Protein AF-B2KK89-F1 (afdb_monomer)

Foldseek 3Di:
DDLVVCLVVVCVVCLVCLLVVNDLWDDDPDPPDDPVSRVVSGQVSCVVSVNDFPWEAEAEDPDDPQFPDDQVVVSVVCCVVCGRPTPFYEYEYRHPPCQCVSCVVGPYYDD

Solvent-accessible surface area (backbone atoms only — not comparable to full-atom values): 6621 Å² total; per-residue (Å²): 134,61,72,68,58,55,56,53,49,48,44,68,70,46,38,61,40,40,62,72,65,72,54,95,78,75,84,81,94,50,95,89,52,52,73,66,54,46,50,51,50,42,48,52,51,36,34,75,41,70,74,38,69,80,48,40,41,78,48,63,64,94,69,60,100,69,40,79,58,67,54,67,62,51,48,50,57,48,44,76,73,47,54,82,46,56,66,41,34,39,21,43,27,40,31,75,83,58,25,68,67,78,30,66,88,34,80,41,75,47,98

Structure (mmCIF, N/CA/C/O backbone):
data_AF-B2KK89-F1
#
_entry.id   AF-B2KK89-F1
#
loop_
_atom_site.group_PDB
_atom_site.id
_atom_site.type_symbol
_atom_site.label_atom_id
_atom_site.label_alt_id
_atom_site.label_comp_id
_atom_site.label_asym_id
_atom_site.label_entity_id
_atom_site.label_seq_id
_atom_site.pdbx_PDB_ins_code
_atom_site.Cartn_x
_atom_site.Cartn_y
_atom_site.Cartn_z
_atom_site.occupancy
_atom_site.B_iso_or_equiv
_atom_site.auth_seq_id
_atom_site.auth_comp_id
_atom_site.auth_asym_id
_atom_site.auth_atom_id
_atom_site.pdbx_PDB_model_num
ATOM 1 N N . ALA A 1 1 ? 16.935 15.906 -11.059 1.00 43.66 1 ALA A N 1
ATOM 2 C CA . ALA A 1 1 ? 15.482 15.666 -11.028 1.00 43.66 1 ALA A C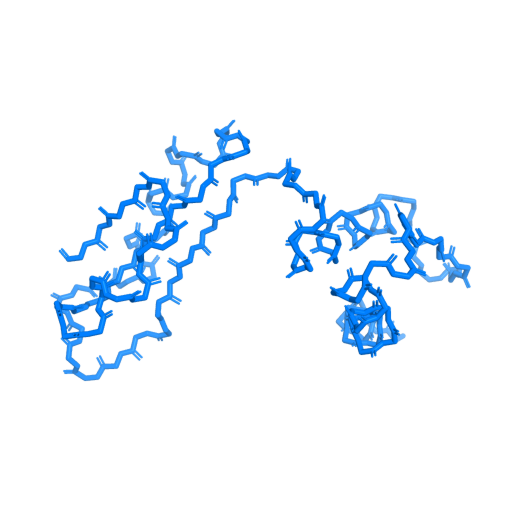A 1
ATOM 3 C C . ALA A 1 1 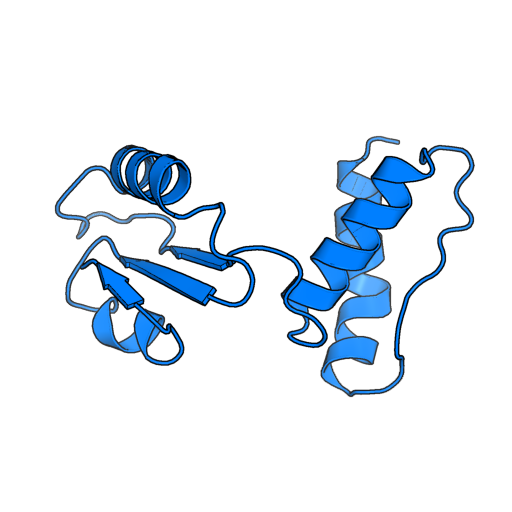? 15.240 14.729 -9.857 1.00 43.66 1 ALA A C 1
ATOM 5 O O . ALA A 1 1 ? 15.941 13.735 -9.773 1.00 43.66 1 ALA A O 1
ATOM 6 N N . GLY A 1 2 ? 14.446 15.141 -8.867 1.00 53.69 2 GLY A N 1
ATOM 7 C CA . GLY A 1 2 ? 14.372 14.447 -7.576 1.00 53.69 2 GLY A CA 1
ATOM 8 C C . GLY A 1 2 ? 13.672 13.090 -7.662 1.00 53.69 2 GLY A C 1
ATOM 9 O O . GLY A 1 2 ? 12.868 12.876 -8.567 1.00 53.69 2 GLY A O 1
ATOM 10 N N . SER A 1 3 ? 13.966 12.227 -6.687 1.00 62.88 3 SER A N 1
ATOM 11 C CA . SER A 1 3 ? 13.353 10.909 -6.440 1.00 62.88 3 SER A CA 1
ATOM 12 C C . SER A 1 3 ? 11.838 10.855 -6.723 1.00 62.88 3 SER A C 1
ATOM 14 O O . SER A 1 3 ? 11.365 9.936 -7.388 1.00 62.88 3 SER A O 1
ATOM 16 N N . ASP A 1 4 ? 11.087 11.899 -6.357 1.00 74.06 4 ASP A N 1
ATOM 17 C CA . ASP A 1 4 ? 9.638 11.995 -6.591 1.00 74.06 4 ASP A CA 1
ATOM 18 C C . ASP A 1 4 ? 9.232 11.891 -8.071 1.00 74.06 4 ASP A C 1
ATOM 20 O O . ASP A 1 4 ? 8.195 11.312 -8.399 1.00 74.06 4 ASP A O 1
ATOM 24 N N . SER A 1 5 ? 10.049 12.416 -8.989 1.00 83.62 5 SER A N 1
ATOM 25 C CA . SER A 1 5 ? 9.763 12.335 -10.425 1.00 83.62 5 SER A CA 1
ATOM 26 C C . SER A 1 5 ? 9.874 10.901 -10.939 1.00 83.62 5 SER A C 1
ATOM 28 O O . SER A 1 5 ? 9.084 10.507 -11.795 1.00 83.62 5 SER A O 1
ATOM 30 N N . ALA A 1 6 ? 10.825 10.120 -10.415 1.00 85.88 6 ALA A N 1
ATOM 31 C CA . ALA A 1 6 ? 11.009 8.722 -10.795 1.00 85.88 6 ALA A CA 1
ATOM 32 C C . ALA A 1 6 ? 9.842 7.856 -10.300 1.00 85.88 6 ALA A C 1
ATOM 34 O O . ALA A 1 6 ? 9.353 7.002 -11.036 1.00 85.88 6 ALA A O 1
ATOM 35 N N . VAL A 1 7 ? 9.330 8.134 -9.095 1.0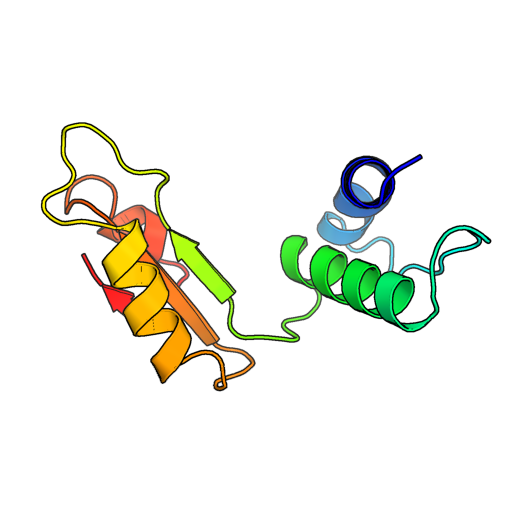0 89.88 7 VAL A N 1
ATOM 36 C CA . VAL A 1 7 ? 8.146 7.454 -8.547 1.00 89.88 7 VAL A CA 1
ATOM 37 C C . VAL A 1 7 ? 6.922 7.670 -9.437 1.00 89.88 7 VAL A C 1
ATOM 39 O O . VAL A 1 7 ? 6.247 6.707 -9.800 1.00 89.88 7 VAL A O 1
ATOM 42 N N . ILE A 1 8 ? 6.637 8.922 -9.808 1.00 92.25 8 ILE A N 1
ATOM 43 C CA . ILE A 1 8 ? 5.437 9.268 -10.583 1.00 92.25 8 ILE A CA 1
ATOM 44 C C . ILE A 1 8 ? 5.517 8.717 -12.010 1.00 92.25 8 ILE A C 1
ATOM 46 O O . ILE A 1 8 ? 4.554 8.108 -12.482 1.00 92.25 8 ILE A O 1
ATOM 50 N N . LEU A 1 9 ? 6.646 8.920 -12.698 1.00 91.31 9 LEU A N 1
ATOM 51 C CA . LEU A 1 9 ? 6.829 8.444 -14.073 1.00 91.31 9 LEU A CA 1
ATOM 52 C C . LEU A 1 9 ? 6.826 6.918 -14.123 1.00 91.31 9 LEU A C 1
ATOM 54 O O . LEU A 1 9 ? 6.052 6.334 -14.874 1.00 91.31 9 LEU A O 1
ATOM 58 N N . GLY A 1 10 ? 7.578 6.281 -13.225 1.00 91.50 10 GLY A N 1
ATOM 59 C CA . GLY A 1 10 ? 7.607 4.834 -13.083 1.00 91.50 10 GL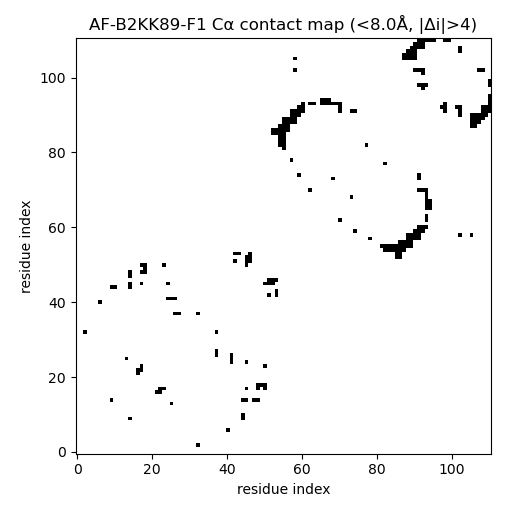Y A CA 1
ATOM 60 C C . GLY A 1 10 ? 6.226 4.218 -12.865 1.00 91.50 10 GLY A C 1
ATOM 61 O O . GLY A 1 10 ? 5.846 3.264 -13.542 1.00 91.50 10 GLY A O 1
ATOM 62 N N . ALA A 1 11 ? 5.439 4.791 -11.952 1.00 93.06 11 ALA A N 1
ATOM 63 C CA . ALA A 1 11 ? 4.074 4.334 -11.714 1.00 93.06 11 ALA A CA 1
ATOM 64 C C . ALA A 1 11 ? 3.157 4.527 -12.927 1.00 93.06 11 ALA A C 1
ATOM 66 O O . ALA A 1 11 ? 2.341 3.653 -13.217 1.00 93.06 11 ALA A O 1
ATOM 67 N N . SER A 1 12 ? 3.307 5.637 -13.649 1.00 93.81 12 SER A N 1
ATOM 68 C CA . SER A 1 12 ? 2.486 5.948 -14.824 1.00 93.81 12 SER A CA 1
ATOM 69 C C . SER A 1 12 ? 2.798 5.038 -16.015 1.00 93.81 12 SER A C 1
ATOM 71 O O . SER A 1 12 ? 1.887 4.661 -16.747 1.00 93.81 12 SER A O 1
ATOM 73 N N . GLU A 1 13 ? 4.066 4.671 -16.204 1.00 92.44 13 GLU A N 1
ATOM 74 C CA . GLU A 1 13 ? 4.523 3.863 -17.340 1.00 92.44 13 GLU A CA 1
ATOM 75 C C . GLU A 1 13 ? 4.310 2.361 -17.118 1.00 92.44 13 GLU A C 1
ATOM 77 O O . GLU A 1 13 ? 3.784 1.674 -17.995 1.00 92.44 13 GLU A O 1
ATOM 82 N N . PHE A 1 14 ? 4.680 1.838 -15.944 1.00 93.69 14 PHE A N 1
ATOM 83 C CA . PHE A 1 14 ? 4.637 0.394 -15.679 1.00 93.69 14 PHE A CA 1
ATOM 84 C C . PHE A 1 14 ? 3.389 -0.055 -14.915 1.00 93.69 14 PHE A C 1
ATOM 86 O O . PHE A 1 14 ? 3.009 -1.221 -15.005 1.00 93.69 14 PHE A O 1
ATOM 93 N N . GLY A 1 15 ? 2.729 0.841 -14.172 1.00 93.62 15 GLY A N 1
ATOM 94 C CA . GLY A 1 15 ? 1.623 0.474 -13.282 1.00 93.62 15 GLY A CA 1
ATOM 95 C C . GLY A 1 15 ? 0.473 -0.229 -14.004 1.00 93.62 15 GLY A C 1
ATOM 96 O O . GLY A 1 15 ? 0.002 -1.260 -13.531 1.00 93.62 15 GLY A O 1
ATOM 97 N N . GLY A 1 16 ? 0.068 0.273 -15.175 1.00 94.62 16 GLY A N 1
ATOM 98 C CA . GLY A 1 16 ? -0.977 -0.357 -15.992 1.00 94.62 16 GLY A CA 1
ATOM 99 C C . GLY A 1 16 ? -0.580 -1.748 -16.494 1.00 94.62 16 GLY A C 1
ATOM 100 O O . GLY A 1 16 ? -1.339 -2.697 -16.331 1.00 94.62 16 GLY A O 1
ATOM 101 N N . LEU A 1 17 ? 0.647 -1.891 -17.009 1.00 95.25 17 LEU A N 1
ATOM 102 C CA . LEU A 1 17 ? 1.173 -3.178 -17.483 1.00 95.25 17 LEU A CA 1
ATOM 103 C C . LEU A 1 17 ? 1.174 -4.231 -16.372 1.00 95.25 17 LEU A C 1
ATOM 105 O O . LEU A 1 17 ? 0.821 -5.382 -16.606 1.00 95.25 17 LEU A O 1
ATOM 109 N N . PHE A 1 18 ? 1.542 -3.836 -15.157 1.00 95.75 18 PHE A N 1
ATOM 110 C CA . PHE A 1 18 ? 1.542 -4.715 -13.994 1.00 95.75 18 PHE A CA 1
ATOM 111 C C . PHE A 1 18 ? 0.140 -5.125 -13.544 1.00 95.75 18 PHE A C 1
ATOM 113 O O . PHE A 1 18 ? -0.071 -6.291 -13.219 1.00 95.75 18 PHE A O 1
ATOM 120 N N . VAL A 1 19 ? -0.825 -4.202 -13.560 1.00 95.06 19 VAL A N 1
ATOM 121 C CA . VAL A 1 19 ? -2.231 -4.515 -13.250 1.00 95.06 19 VAL A CA 1
ATOM 122 C C . VAL A 1 19 ? -2.828 -5.481 -14.280 1.00 95.06 19 VAL A C 1
ATOM 124 O O . VAL A 1 19 ? -3.561 -6.392 -13.901 1.00 95.06 19 VAL A O 1
ATOM 127 N N . ASP A 1 20 ? -2.460 -5.338 -15.555 1.00 95.12 20 ASP A N 1
ATOM 128 C CA . ASP A 1 20 ? -2.907 -6.216 -16.643 1.00 95.12 20 ASP A CA 1
ATOM 129 C C . ASP A 1 20 ? -2.139 -7.555 -16.711 1.00 95.12 20 ASP A C 1
ATOM 131 O O . ASP A 1 20 ? -2.463 -8.419 -17.529 1.00 95.12 20 ASP A O 1
ATOM 135 N N . GLY A 1 21 ? -1.119 -7.754 -15.866 1.00 93.88 2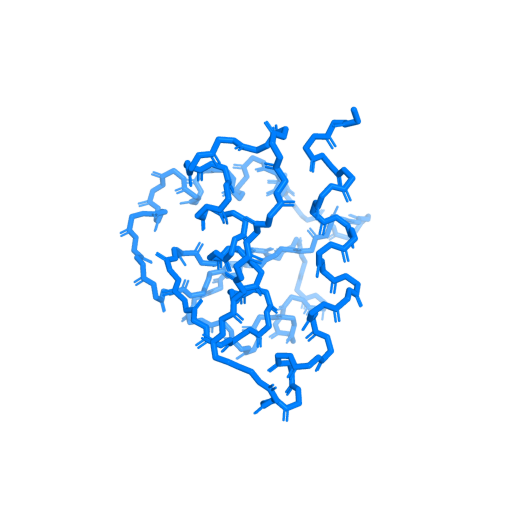1 GLY A N 1
ATOM 136 C CA . GLY A 1 21 ? -0.294 -8.968 -15.847 1.00 93.88 21 GLY A CA 1
ATOM 137 C C . GLY A 1 21 ? 0.686 -9.090 -17.023 1.00 93.88 21 GLY A C 1
ATOM 138 O O . GLY A 1 21 ? 1.090 -10.194 -17.379 1.00 93.88 21 GLY A O 1
ATOM 139 N N . LEU A 1 22 ? 1.067 -7.968 -17.641 1.00 94.94 22 LEU A N 1
ATOM 140 C CA . LEU A 1 22 ? 1.945 -7.883 -18.816 1.00 94.94 22 LEU A CA 1
ATOM 141 C C . LEU A 1 22 ? 3.429 -7.652 -18.469 1.00 94.94 22 LEU A C 1
ATOM 143 O O . LEU A 1 22 ? 4.208 -7.209 -19.313 1.00 94.94 22 LEU A O 1
ATOM 147 N N . GLY A 1 23 ? 3.843 -7.956 -17.240 1.00 90.88 23 GLY A N 1
ATOM 148 C CA . GLY A 1 23 ? 5.243 -7.921 -16.823 1.00 90.88 23 GLY A CA 1
ATOM 149 C C . GLY A 1 23 ? 5.426 -8.466 -15.413 1.00 90.88 23 GLY A C 1
ATOM 150 O O . GLY A 1 23 ? 4.495 -8.408 -14.623 1.00 90.88 23 GLY A O 1
ATOM 151 N N . ASP A 1 24 ? 6.627 -8.963 -15.107 1.00 91.31 24 ASP A N 1
ATOM 152 C CA . ASP A 1 24 ? 6.982 -9.592 -13.818 1.00 91.31 24 ASP A CA 1
ATOM 153 C C . ASP A 1 24 ? 7.978 -8.760 -12.986 1.00 91.31 24 ASP A C 1
ATOM 155 O O . ASP A 1 24 ? 8.414 -9.165 -11.905 1.00 91.31 24 ASP A O 1
ATOM 159 N N . GLY A 1 25 ? 8.379 -7.594 -13.494 1.00 91.62 25 GLY A N 1
ATOM 160 C CA . GLY A 1 25 ? 9.333 -6.712 -12.836 1.00 91.62 25 GLY A CA 1
ATOM 161 C C . GLY A 1 25 ? 9.735 -5.522 -13.699 1.00 91.62 25 GLY A C 1
ATOM 162 O O . GLY A 1 25 ? 9.361 -5.417 -14.865 1.00 91.62 25 GLY A O 1
ATOM 163 N N . VAL A 1 26 ? 10.510 -4.620 -13.100 1.00 92.31 26 VAL A N 1
ATOM 164 C CA . VAL A 1 26 ? 11.054 -3.422 -13.747 1.00 92.31 26 VAL A CA 1
ATOM 165 C C . VAL A 1 26 ? 12.546 -3.315 -13.455 1.00 92.31 26 VAL A C 1
ATOM 167 O O . VAL A 1 26 ? 12.999 -3.605 -12.342 1.00 92.31 26 VAL A O 1
ATOM 170 N N . PHE A 1 27 ? 13.296 -2.902 -14.471 1.00 91.81 27 PHE A N 1
ATOM 171 C CA . PHE A 1 27 ? 14.709 -2.562 -14.389 1.00 91.81 27 PHE A CA 1
ATOM 172 C C . PHE A 1 27 ? 14.872 -1.068 -14.676 1.00 91.81 27 PHE A C 1
ATOM 174 O O . PHE A 1 27 ? 14.252 -0.552 -15.604 1.00 91.81 27 PHE A O 1
ATOM 181 N N . TRP A 1 28 ? 15.701 -0.392 -13.884 1.00 91.00 28 TRP A N 1
ATOM 182 C CA . TRP A 1 28 ? 15.935 1.046 -13.998 1.00 91.00 28 TRP A CA 1
ATOM 183 C C . TRP A 1 28 ? 17.294 1.299 -14.640 1.00 91.00 28 TRP A C 1
ATOM 185 O O . TRP A 1 28 ? 18.314 0.874 -14.102 1.00 91.00 28 TRP A O 1
ATOM 195 N N . ASP A 1 29 ? 17.298 2.015 -15.761 1.00 89.12 29 ASP A N 1
ATOM 196 C CA . ASP A 1 29 ? 18.507 2.542 -16.398 1.00 89.12 29 ASP A CA 1
ATOM 197 C C . ASP A 1 29 ? 18.571 4.061 -16.179 1.00 89.12 29 ASP A C 1
ATOM 199 O O . ASP A 1 29 ? 18.390 4.860 -17.097 1.00 89.12 29 ASP A O 1
ATOM 203 N N . ASP A 1 30 ? 18.721 4.461 -14.913 1.00 86.75 30 ASP A N 1
ATOM 204 C CA . ASP A 1 30 ? 18.839 5.862 -14.504 1.00 86.75 30 ASP A CA 1
ATOM 205 C C . ASP A 1 30 ? 20.110 6.043 -13.657 1.00 86.75 30 ASP A C 1
ATOM 207 O O . ASP A 1 30 ? 20.165 5.550 -12.526 1.00 86.75 30 ASP A O 1
ATOM 211 N N . PRO A 1 31 ? 21.137 6.763 -14.153 1.00 86.44 31 PRO A N 1
ATOM 212 C CA . PRO A 1 31 ? 22.360 7.018 -13.392 1.00 86.44 31 PRO A CA 1
ATOM 213 C C . PRO A 1 31 ? 22.131 7.906 -12.155 1.00 86.44 31 PRO A C 1
ATOM 215 O O . PRO A 1 31 ? 23.033 8.047 -11.331 1.00 86.44 31 PRO A O 1
ATOM 218 N N . GLY A 1 32 ? 20.959 8.536 -12.035 1.00 87.81 32 GLY A N 1
ATOM 219 C CA . GLY A 1 32 ? 20.533 9.316 -10.878 1.00 87.81 32 GLY A CA 1
ATOM 220 C C . GLY A 1 32 ? 19.969 8.486 -9.724 1.00 87.81 32 GLY A C 1
ATOM 221 O O . GLY A 1 32 ? 19.788 9.046 -8.644 1.00 87.81 32 GLY A O 1
ATOM 222 N N . LEU A 1 33 ? 19.709 7.188 -9.923 1.00 89.19 33 LEU A N 1
ATOM 223 C CA . LEU A 1 33 ? 19.233 6.280 -8.881 1.00 89.19 33 LEU A CA 1
ATOM 224 C C . LEU A 1 33 ? 20.372 5.404 -8.358 1.00 89.19 33 LEU A C 1
ATOM 226 O O . LEU A 1 33 ? 21.112 4.776 -9.115 1.00 89.19 33 LEU A O 1
ATOM 230 N N . THR A 1 34 ? 20.480 5.306 -7.036 1.00 93.19 34 THR A N 1
ATOM 231 C CA . THR A 1 34 ? 21.295 4.262 -6.405 1.00 93.19 34 THR A CA 1
ATOM 232 C C . THR A 1 34 ? 20.647 2.888 -6.585 1.00 93.19 34 THR A C 1
ATOM 234 O O . THR A 1 34 ? 19.448 2.764 -6.850 1.00 93.19 34 THR A O 1
ATOM 237 N N . THR A 1 35 ? 21.430 1.821 -6.403 1.00 92.31 35 THR A N 1
ATOM 238 C CA . THR A 1 35 ? 20.909 0.444 -6.506 1.00 92.31 35 THR A CA 1
ATOM 239 C C . THR A 1 35 ? 19.803 0.195 -5.477 1.00 92.31 35 THR A C 1
ATOM 241 O O . THR A 1 35 ? 18.812 -0.476 -5.765 1.00 92.31 35 THR A O 1
ATOM 244 N N . GLU A 1 36 ? 19.951 0.752 -4.276 1.00 93.50 36 GLU A N 1
ATOM 245 C CA . GLU A 1 36 ? 18.980 0.664 -3.193 1.00 93.50 36 GLU A CA 1
ATOM 246 C C . GLU A 1 36 ? 17.679 1.402 -3.528 1.00 93.50 36 GLU A C 1
ATOM 248 O O . GLU A 1 36 ? 16.605 0.829 -3.352 1.00 93.50 36 GLU A O 1
ATOM 253 N N . GLU A 1 37 ? 17.759 2.626 -4.058 1.00 92.25 37 GLU A N 1
ATOM 254 C CA . GLU A 1 37 ? 16.580 3.395 -4.477 1.00 92.25 37 GLU A CA 1
ATOM 255 C C . GLU A 1 37 ? 15.839 2.710 -5.624 1.00 92.25 37 GLU A C 1
ATOM 257 O O . GLU A 1 37 ? 14.618 2.573 -5.568 1.00 92.25 37 GLU A O 1
ATOM 262 N N . ALA A 1 38 ? 16.572 2.219 -6.627 1.00 92.88 38 ALA A N 1
ATOM 263 C CA . ALA A 1 38 ? 16.008 1.461 -7.737 1.00 92.88 38 ALA A CA 1
ATOM 264 C C . ALA A 1 38 ? 15.285 0.198 -7.238 1.00 92.88 38 ALA A C 1
ATOM 266 O O . ALA A 1 38 ? 14.146 -0.069 -7.627 1.00 92.88 38 ALA A O 1
ATOM 267 N N . ARG A 1 39 ? 15.903 -0.558 -6.319 1.00 93.31 39 ARG A N 1
ATOM 268 C CA . ARG A 1 39 ? 15.286 -1.737 -5.693 1.00 93.31 39 ARG A CA 1
ATOM 269 C C . ARG A 1 39 ? 14.011 -1.370 -4.936 1.00 93.31 39 ARG A C 1
ATOM 271 O O . ARG A 1 39 ? 12.991 -2.039 -5.104 1.00 93.31 39 ARG A O 1
ATOM 278 N N . ASP A 1 40 ? 14.069 -0.351 -4.084 1.00 92.94 40 ASP A N 1
ATOM 279 C CA . ASP A 1 40 ? 12.935 0.050 -3.252 1.00 92.94 40 ASP A CA 1
ATOM 280 C C . ASP A 1 40 ? 11.783 0.576 -4.110 1.00 92.94 40 ASP A C 1
ATOM 282 O O . ASP A 1 40 ? 10.627 0.231 -3.858 1.00 92.94 40 ASP A O 1
ATOM 286 N N . LEU A 1 41 ? 12.087 1.329 -5.169 1.00 93.50 41 LEU A N 1
ATOM 287 C CA . LEU A 1 41 ? 11.107 1.781 -6.148 1.00 93.50 41 LEU A CA 1
ATOM 288 C C . LEU A 1 41 ? 10.446 0.603 -6.875 1.00 93.50 41 LEU A C 1
ATOM 290 O O . LEU A 1 41 ? 9.217 0.545 -6.920 1.00 93.50 41 LEU A O 1
ATOM 294 N N . SER A 1 42 ? 11.222 -0.374 -7.361 1.00 94.19 42 SER A N 1
ATOM 295 C CA . SER A 1 42 ? 10.676 -1.586 -7.991 1.00 94.19 42 SER A CA 1
ATOM 296 C C . SER A 1 42 ? 9.731 -2.340 -7.054 1.00 94.19 42 SER A C 1
ATOM 298 O O . SER A 1 42 ? 8.631 -2.720 -7.455 1.00 94.19 42 SER A O 1
ATOM 300 N N . LEU A 1 43 ? 10.138 -2.557 -5.798 1.00 94.25 43 LEU A N 1
ATOM 301 C CA . LEU A 1 43 ? 9.323 -3.268 -4.808 1.00 94.25 43 LEU A CA 1
ATOM 302 C C . LEU A 1 43 ? 8.051 -2.495 -4.448 1.00 94.25 43 LEU A C 1
ATOM 304 O O . LEU A 1 43 ? 6.982 -3.093 -4.363 1.00 94.25 43 LEU A O 1
ATOM 308 N N . ASN A 1 44 ? 8.143 -1.174 -4.281 1.00 93.94 44 ASN A N 1
ATOM 309 C CA . ASN A 1 44 ? 6.985 -0.328 -3.999 1.00 93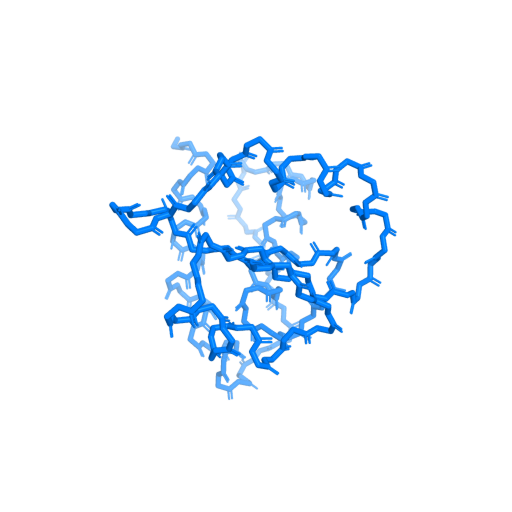.94 44 ASN A CA 1
ATOM 310 C C . ASN A 1 44 ? 5.987 -0.327 -5.160 1.00 93.94 44 ASN A C 1
ATOM 312 O O . ASN A 1 44 ? 4.784 -0.402 -4.923 1.00 93.94 44 ASN A O 1
ATOM 316 N N . LEU A 1 45 ? 6.479 -0.275 -6.398 1.00 94.06 45 LEU A N 1
ATOM 317 C CA . LEU A 1 45 ? 5.646 -0.274 -7.592 1.00 94.06 45 LEU A CA 1
ATOM 318 C C . LEU A 1 45 ? 4.907 -1.606 -7.771 1.00 94.06 45 LEU A C 1
ATOM 320 O O . LEU A 1 45 ? 3.691 -1.611 -7.942 1.00 94.06 45 LEU A O 1
ATOM 324 N N . MET A 1 46 ? 5.621 -2.728 -7.635 1.00 94.12 46 MET A N 1
ATOM 325 C CA . MET A 1 46 ? 5.020 -4.068 -7.665 1.00 94.12 46 MET A CA 1
ATOM 326 C C . MET A 1 46 ? 4.050 -4.313 -6.499 1.00 94.12 46 MET A C 1
ATOM 328 O O . MET A 1 46 ? 3.089 -5.069 -6.639 1.00 94.12 46 MET A O 1
ATOM 332 N N . GLN A 1 47 ? 4.284 -3.698 -5.336 1.00 94.38 47 GLN A N 1
ATOM 333 C CA . GLN A 1 47 ? 3.340 -3.765 -4.221 1.00 94.38 47 GLN A CA 1
ATOM 334 C C . GLN A 1 47 ? 2.076 -2.949 -4.513 1.00 94.38 47 GLN A C 1
ATOM 336 O O . GLN A 1 47 ? 0.976 -3.441 -4.278 1.00 94.38 47 GLN A O 1
ATOM 341 N N . GLY A 1 48 ? 2.218 -1.747 -5.080 1.00 92.50 48 GLY A N 1
ATOM 342 C CA . GLY A 1 48 ? 1.089 -0.900 -5.475 1.00 92.50 48 GLY A CA 1
ATOM 343 C C . GLY A 1 48 ? 0.190 -1.533 -6.543 1.00 92.50 48 GLY A C 1
ATOM 344 O O . GLY A 1 48 ? -1.023 -1.351 -6.502 1.00 92.50 48 GLY A O 1
ATOM 345 N N . SER A 1 49 ? 0.756 -2.335 -7.450 1.00 93.81 49 SER A N 1
ATOM 346 C CA . SER A 1 49 ? 0.006 -3.114 -8.447 1.00 93.81 49 SER A CA 1
ATOM 347 C C . SER A 1 49 ? -0.504 -4.470 -7.936 1.00 93.81 49 SER A C 1
ATOM 349 O O . SER A 1 49 ? -1.032 -5.256 -8.716 1.00 93.81 49 SER A O 1
ATOM 351 N N . ARG A 1 50 ? -0.359 -4.769 -6.634 1.00 91.38 50 ARG A N 1
ATOM 352 C CA . ARG A 1 50 ? -0.713 -6.057 -6.001 1.00 91.38 50 ARG A CA 1
ATOM 353 C C . ARG A 1 50 ? 0.012 -7.288 -6.576 1.00 91.38 50 ARG A C 1
ATOM 355 O O . ARG A 1 50 ? -0.393 -8.414 -6.302 1.00 91.38 50 ARG A O 1
ATOM 362 N N . MET A 1 51 ? 1.114 -7.109 -7.302 1.00 92.50 51 MET A N 1
ATOM 363 C CA . MET A 1 51 ? 1.919 -8.225 -7.812 1.00 92.50 51 MET A CA 1
ATOM 364 C C . MET A 1 51 ? 2.774 -8.888 -6.732 1.00 92.50 51 MET A C 1
ATOM 366 O O . MET A 1 51 ? 2.989 -10.100 -6.754 1.00 92.50 51 MET A O 1
ATOM 370 N N . ARG A 1 52 ? 3.306 -8.099 -5.790 1.00 91.81 52 ARG A N 1
ATOM 371 C CA . ARG A 1 52 ? 4.200 -8.606 -4.742 1.00 91.81 52 ARG A CA 1
ATOM 372 C C . ARG A 1 52 ? 4.096 -7.798 -3.455 1.00 91.81 52 ARG A C 1
ATOM 374 O O . ARG A 1 52 ? 4.420 -6.619 -3.434 1.00 91.81 52 ARG A O 1
ATOM 381 N N . LEU A 1 53 ? 3.758 -8.461 -2.350 1.00 92.25 53 LEU A N 1
ATOM 382 C CA . LEU A 1 53 ? 3.776 -7.863 -1.011 1.00 92.25 53 LEU A CA 1
ATOM 383 C C . LEU A 1 53 ? 5.168 -8.020 -0.384 1.00 92.25 53 LEU A C 1
ATOM 385 O O . LEU A 1 53 ? 5.526 -9.098 0.089 1.00 92.25 53 LEU A O 1
ATOM 389 N N . SER A 1 54 ? 5.977 -6.959 -0.392 1.00 93.50 54 SER A N 1
ATOM 390 C CA . SER A 1 54 ? 7.334 -6.980 0.178 1.00 93.50 54 SER A CA 1
ATOM 391 C C . SER A 1 54 ? 7.394 -6.487 1.625 1.00 93.50 54 SER A C 1
ATOM 393 O O . SER A 1 54 ? 8.312 -6.846 2.360 1.00 93.50 54 SER A O 1
ATOM 395 N N . LYS A 1 55 ? 6.429 -5.665 2.047 1.00 94.50 55 LYS A N 1
ATOM 396 C CA . LYS A 1 55 ? 6.326 -5.089 3.397 1.00 94.50 55 LYS A CA 1
ATOM 397 C C . LYS A 1 55 ? 4.870 -5.049 3.856 1.00 94.50 55 LYS A C 1
ATOM 399 O O . LYS A 1 55 ? 3.968 -5.223 3.042 1.00 94.50 55 LYS A O 1
ATOM 404 N N . THR A 1 56 ? 4.638 -4.807 5.146 1.00 95.88 56 THR A N 1
ATOM 405 C CA . THR A 1 56 ? 3.282 -4.559 5.658 1.00 95.88 56 THR A CA 1
ATOM 406 C C . THR A 1 56 ? 2.653 -3.385 4.911 1.00 95.88 56 THR A C 1
ATOM 408 O O . THR A 1 56 ? 3.251 -2.307 4.812 1.00 95.88 56 THR A O 1
ATOM 411 N N . GLU A 1 57 ? 1.456 -3.594 4.379 1.00 95.12 57 GLU A N 1
ATOM 412 C CA . GLU A 1 57 ? 0.681 -2.565 3.699 1.00 95.12 57 GLU A CA 1
ATOM 413 C C . GLU A 1 57 ? -0.259 -1.891 4.699 1.00 95.12 57 GLU A C 1
ATOM 415 O O . GLU A 1 57 ? -0.968 -2.557 5.453 1.00 95.12 57 GLU A O 1
ATOM 420 N N . PHE A 1 58 ? -0.247 -0.559 4.717 1.00 94.75 58 PHE A N 1
ATOM 421 C CA . PHE A 1 58 ? -1.114 0.238 5.578 1.00 94.75 58 PHE A CA 1
ATOM 422 C C . PHE A 1 58 ? -2.090 1.008 4.705 1.00 94.75 58 PHE A C 1
ATOM 424 O O . PHE A 1 58 ? -1.666 1.837 3.901 1.00 94.75 58 PHE A O 1
ATOM 431 N N . ILE A 1 59 ? -3.376 0.731 4.885 1.00 93.88 59 ILE A N 1
ATOM 432 C CA . ILE A 1 59 ? -4.468 1.348 4.137 1.00 93.88 59 ILE A CA 1
ATOM 433 C C . ILE A 1 59 ? -5.153 2.330 5.084 1.00 93.88 59 ILE A C 1
ATOM 435 O O . ILE A 1 59 ? -5.565 1.951 6.179 1.00 93.88 59 ILE A O 1
ATOM 439 N N . SER A 1 60 ? -5.263 3.596 4.700 1.00 93.06 60 SER A N 1
ATOM 440 C CA . SER A 1 60 ? -5.889 4.608 5.551 1.00 93.06 60 SER A CA 1
ATOM 441 C C . SER A 1 60 ? -6.650 5.633 4.737 1.00 93.06 60 SER A C 1
ATOM 443 O O . SER A 1 60 ? -6.176 6.055 3.679 1.00 93.06 60 SER A O 1
ATOM 445 N N . CYS A 1 61 ? -7.779 6.102 5.263 1.00 91.94 61 CYS A N 1
ATOM 446 C CA . CYS A 1 61 ? -8.440 7.267 4.694 1.00 91.94 61 CYS A CA 1
ATOM 447 C C . CYS A 1 61 ? -7.604 8.539 4.964 1.00 91.94 61 CYS A C 1
ATOM 449 O O . CYS A 1 61 ? -6.889 8.615 5.965 1.00 91.94 61 CYS A O 1
ATOM 451 N N . PRO A 1 62 ? -7.680 9.573 4.111 1.00 89.25 62 PRO A N 1
ATOM 452 C CA . PRO A 1 62 ? -6.890 10.800 4.272 1.00 89.25 62 PRO A CA 1
ATOM 453 C C . PRO A 1 62 ? -7.341 11.703 5.442 1.00 89.25 62 PRO A C 1
ATOM 455 O O . PRO A 1 62 ? -6.812 12.799 5.605 1.00 89.25 62 PRO A O 1
ATOM 458 N N . SER A 1 63 ? -8.287 11.248 6.275 1.00 88.62 63 SER A N 1
ATOM 459 C CA . SER A 1 63 ? -9.086 12.036 7.226 1.00 88.62 63 SER A CA 1
ATOM 460 C C . SER A 1 63 ? -10.156 12.929 6.577 1.00 88.62 63 SER A C 1
ATOM 462 O O . SER A 1 63 ? -10.057 13.337 5.422 1.00 88.62 63 SER A O 1
ATOM 464 N N . CYS A 1 64 ? -11.220 13.226 7.327 1.00 90.75 64 CYS A N 1
ATOM 465 C CA . CYS A 1 64 ? -12.268 14.182 6.967 1.00 90.75 64 CYS A CA 1
ATOM 466 C C . CYS A 1 64 ? -12.973 14.705 8.237 1.00 90.75 64 CYS A C 1
ATOM 468 O O . CYS A 1 64 ? -12.664 14.284 9.348 1.00 90.75 64 CYS A O 1
ATOM 470 N N . GLY A 1 65 ? -13.983 15.571 8.101 1.00 92.81 65 GLY A N 1
ATOM 471 C CA . GLY A 1 65 ? -14.740 16.106 9.249 1.00 92.81 65 GLY A CA 1
ATOM 472 C C . GLY A 1 65 ? -15.563 15.079 10.049 1.00 92.81 65 GLY A C 1
ATOM 473 O O . GLY A 1 65 ? -16.184 15.444 11.041 1.00 92.81 65 GLY A O 1
ATOM 474 N N . ARG A 1 66 ? -15.600 13.810 9.620 1.00 93.31 66 ARG A N 1
ATOM 475 C CA . ARG A 1 66 ? -16.256 12.700 10.338 1.00 93.31 66 ARG A CA 1
ATOM 476 C C . ARG A 1 66 ? -15.282 11.884 11.186 1.00 93.31 66 ARG A C 1
ATOM 478 O O . ARG A 1 66 ? -15.722 10.969 11.876 1.00 93.31 66 ARG A O 1
ATOM 485 N N . THR A 1 67 ? -13.985 12.164 11.079 1.00 91.56 67 THR A N 1
ATOM 486 C CA . THR A 1 67 ? -12.947 11.424 11.786 1.00 91.56 67 THR A CA 1
ATOM 487 C C . THR A 1 67 ? -13.104 11.598 13.303 1.00 91.56 67 THR A C 1
ATOM 489 O O . THR A 1 67 ? -13.240 12.722 13.781 1.00 91.56 67 THR A O 1
ATOM 492 N N . LEU A 1 68 ? -13.076 10.496 14.060 1.00 91.19 68 LEU A N 1
ATOM 493 C CA . LEU A 1 68 ? -13.313 10.496 15.514 1.00 91.19 68 LEU A CA 1
ATOM 494 C C . LEU A 1 68 ? -12.032 10.569 16.367 1.00 91.19 68 LEU A C 1
ATOM 496 O O . LEU A 1 68 ? -12.116 10.754 17.580 1.00 91.19 68 LEU A O 1
ATOM 500 N N . PHE A 1 69 ? -10.857 10.418 15.756 1.00 92.88 69 PHE A N 1
ATOM 501 C CA . PHE A 1 69 ? -9.552 10.407 16.424 1.00 92.88 69 PHE A CA 1
ATOM 502 C C . PHE A 1 69 ? -8.440 10.879 15.478 1.00 92.88 69 PHE A C 1
ATOM 504 O O . PHE A 1 69 ? -8.631 10.951 14.271 1.00 92.88 69 PHE A O 1
ATOM 511 N N . ASP A 1 70 ? -7.250 11.180 15.992 1.00 93.44 70 ASP A N 1
ATOM 512 C CA . ASP A 1 70 ? -6.117 11.525 15.128 1.00 93.44 70 ASP A CA 1
ATOM 513 C C . ASP A 1 70 ? -5.637 10.285 14.352 1.00 93.44 70 ASP A C 1
ATOM 515 O O . ASP A 1 70 ? -5.000 9.379 14.904 1.00 93.44 70 ASP A O 1
ATOM 519 N N . ILE A 1 71 ? -6.004 10.216 13.069 1.00 93.75 71 ILE A N 1
ATOM 520 C CA . ILE A 1 71 ? -5.681 9.077 12.210 1.00 93.75 71 ILE A CA 1
ATOM 521 C C . ILE A 1 71 ? -4.186 9.011 11.909 1.00 93.75 71 ILE A C 1
ATOM 523 O O . ILE A 1 71 ? -3.656 7.910 11.775 1.00 93.75 71 ILE A O 1
ATOM 527 N N . GLN A 1 72 ? -3.496 10.150 11.840 1.00 92.31 72 GLN A N 1
ATOM 528 C CA . GLN A 1 72 ? -2.066 10.210 11.574 1.00 92.31 72 GLN A CA 1
ATOM 529 C C . GLN A 1 72 ? -1.284 9.610 12.750 1.00 92.31 72 GLN A C 1
ATOM 531 O O . GLN A 1 72 ? -0.537 8.650 12.543 1.00 92.31 72 GLN A O 1
ATOM 536 N N . ASP A 1 73 ? -1.534 10.080 13.979 1.00 95.06 73 ASP A N 1
ATOM 537 C CA . ASP A 1 73 ? -0.908 9.543 15.201 1.00 95.06 73 ASP A CA 1
ATOM 538 C C . ASP A 1 73 ? -1.239 8.057 15.391 1.00 95.06 73 ASP A C 1
ATOM 540 O O . ASP A 1 73 ? -0.366 7.221 15.645 1.00 95.06 73 ASP A O 1
ATOM 544 N N . THR A 1 74 ? -2.509 7.688 15.207 1.00 94.75 74 THR A N 1
ATOM 545 C CA . THR A 1 74 ? -2.951 6.298 15.383 1.00 94.75 74 THR A CA 1
ATOM 546 C C . THR A 1 74 ? -2.299 5.375 14.353 1.00 94.75 74 THR A C 1
ATOM 548 O O . THR A 1 74 ? -1.788 4.312 14.717 1.00 94.75 74 THR A O 1
ATOM 551 N N . THR A 1 75 ? -2.242 5.787 13.084 1.00 95.19 75 THR A N 1
ATOM 552 C CA . THR A 1 75 ? -1.586 5.014 12.020 1.00 95.19 75 THR A CA 1
ATOM 553 C C . THR A 1 75 ? -0.094 4.856 12.294 1.00 95.19 75 THR A C 1
ATOM 555 O O . THR A 1 75 ? 0.443 3.763 12.116 1.00 95.19 75 THR A O 1
ATOM 558 N N . GLU A 1 76 ? 0.587 5.898 12.778 1.00 95.88 76 GLU A N 1
ATOM 559 C CA . GLU A 1 76 ? 2.005 5.820 13.138 1.00 95.88 76 GLU A CA 1
ATOM 560 C C . GLU A 1 76 ? 2.248 4.857 14.310 1.00 95.88 76 GLU A C 1
ATOM 562 O O . GLU A 1 76 ? 3.136 3.999 14.250 1.00 95.88 76 GLU A O 1
ATOM 567 N N . ARG A 1 77 ? 1.411 4.918 15.351 1.00 96.81 77 ARG A N 1
ATOM 568 C CA . ARG A 1 77 ? 1.484 4.006 16.503 1.00 96.81 77 ARG A CA 1
ATOM 569 C C . ARG A 1 77 ? 1.263 2.551 16.107 1.00 96.81 77 ARG A C 1
ATOM 571 O O . ARG A 1 77 ? 1.956 1.673 16.629 1.00 96.81 77 ARG A O 1
ATOM 578 N N . ILE A 1 78 ? 0.311 2.293 15.211 1.00 96.19 78 ILE A N 1
ATOM 579 C CA . ILE A 1 78 ? 0.059 0.954 14.669 1.00 96.19 78 ILE A CA 1
ATOM 580 C C . ILE A 1 78 ? 1.269 0.516 13.839 1.00 96.19 78 ILE A C 1
ATOM 582 O O . ILE A 1 78 ? 1.856 -0.521 14.143 1.00 96.19 78 ILE A O 1
ATOM 586 N N . ARG A 1 79 ? 1.735 1.344 12.894 1.00 96.12 79 ARG A N 1
ATOM 587 C CA . ARG A 1 79 ? 2.905 1.066 12.043 1.00 96.12 79 ARG A CA 1
ATOM 588 C C . ARG A 1 79 ? 4.151 0.716 12.847 1.00 96.12 79 ARG A C 1
ATOM 590 O O . ARG A 1 79 ? 4.827 -0.258 12.524 1.00 96.12 79 ARG A O 1
ATOM 597 N N . LYS A 1 80 ? 4.434 1.452 13.924 1.00 97.12 80 LYS A N 1
ATOM 598 C CA . LYS A 1 80 ? 5.579 1.189 14.808 1.00 97.12 80 LYS A CA 1
ATOM 599 C C . LYS A 1 80 ? 5.520 -0.197 15.455 1.00 97.12 80 LYS A C 1
ATOM 601 O O . LYS A 1 80 ? 6.560 -0.799 15.703 1.00 97.12 80 LYS A O 1
ATOM 606 N N . LYS A 1 81 ? 4.318 -0.702 15.742 1.00 96.38 81 LYS A N 1
ATOM 607 C CA . LYS A 1 81 ? 4.117 -2.012 16.373 1.00 96.38 81 LYS A CA 1
ATOM 608 C C . LYS A 1 81 ? 4.008 -3.149 15.366 1.00 96.38 81 LYS A C 1
ATOM 610 O O . LYS A 1 81 ? 4.427 -4.250 15.695 1.00 96.38 81 LYS A O 1
ATOM 615 N N . THR A 1 82 ? 3.464 -2.911 14.175 1.00 96.62 82 THR A N 1
ATOM 616 C CA . THR A 1 82 ? 3.095 -3.982 13.233 1.00 96.62 82 THR A CA 1
ATOM 617 C C . THR A 1 82 ? 3.871 -3.970 11.919 1.00 96.62 82 THR A C 1
ATOM 619 O O . THR A 1 82 ? 3.740 -4.909 11.146 1.00 96.62 82 THR A O 1
ATOM 622 N N . GLY A 1 83 ? 4.727 -2.976 11.661 1.00 94.44 83 GLY A N 1
ATOM 623 C CA . GLY A 1 83 ? 5.445 -2.840 10.384 1.00 94.44 83 GLY A CA 1
ATOM 624 C C . GLY A 1 83 ? 6.462 -3.943 10.066 1.00 94.44 83 GLY A C 1
ATOM 625 O O . GLY A 1 83 ? 6.968 -4.001 8.951 1.00 94.44 83 GLY A O 1
ATOM 626 N N . HIS A 1 84 ? 6.769 -4.814 11.030 1.00 95.06 84 HIS A N 1
ATOM 627 C CA . HIS A 1 84 ? 7.622 -5.987 10.833 1.00 95.06 84 HIS A CA 1
ATOM 628 C C . HIS A 1 84 ? 6.858 -7.200 10.271 1.00 95.06 84 HIS A C 1
ATOM 630 O O . HIS A 1 84 ? 7.479 -8.192 9.897 1.00 95.06 84 HIS A O 1
ATOM 636 N N . LEU A 1 85 ? 5.523 -7.145 10.222 1.00 95.56 85 LEU A N 1
ATOM 637 C CA . LEU A 1 85 ? 4.668 -8.239 9.765 1.00 95.56 85 LEU A CA 1
ATOM 638 C C . LEU A 1 85 ? 4.482 -8.159 8.244 1.00 95.56 85 LEU A C 1
ATOM 640 O O . LEU A 1 85 ? 3.460 -7.670 7.752 1.00 95.56 85 LEU A O 1
ATOM 644 N N . SER A 1 86 ? 5.498 -8.567 7.484 1.00 93.00 86 SER A N 1
ATOM 645 C CA . SER A 1 86 ? 5.427 -8.585 6.020 1.00 93.00 86 SER A CA 1
ATOM 646 C C . SER A 1 86 ? 4.312 -9.511 5.519 1.00 93.00 86 SER A C 1
ATOM 648 O O . SER A 1 86 ? 4.013 -10.539 6.122 1.00 93.00 86 SER A O 1
ATOM 650 N N . GLY A 1 87 ? 3.671 -9.122 4.413 1.00 92.69 87 GLY A N 1
ATOM 651 C CA . GLY A 1 87 ? 2.565 -9.876 3.814 1.00 92.69 87 GLY A CA 1
ATOM 652 C C . GLY A 1 87 ? 1.183 -9.603 4.413 1.00 92.69 87 GLY A C 1
ATOM 653 O O . GLY A 1 87 ? 0.211 -10.144 3.900 1.00 92.69 87 GLY A O 1
ATOM 654 N N . LEU A 1 88 ? 1.076 -8.760 5.448 1.00 95.19 88 LEU A N 1
ATOM 655 C CA . LEU A 1 88 ? -0.212 -8.316 5.989 1.00 95.19 88 LEU A CA 1
ATOM 656 C C . LEU A 1 88 ? -0.634 -6.949 5.447 1.00 95.19 88 LEU A C 1
ATOM 658 O O . LEU A 1 88 ? 0.194 -6.053 5.258 1.00 95.19 88 LEU A O 1
ATOM 662 N N . ARG A 1 89 ? -1.948 -6.784 5.307 1.00 95.38 89 ARG A N 1
ATOM 663 C CA . ARG A 1 89 ? -2.653 -5.541 4.998 1.00 95.38 89 ARG A CA 1
ATOM 664 C C . ARG A 1 89 ? -3.428 -5.098 6.229 1.00 95.38 89 ARG A C 1
ATOM 666 O O . ARG A 1 89 ? -4.297 -5.817 6.722 1.00 95.38 89 ARG A O 1
ATOM 673 N N . ILE A 1 90 ? -3.102 -3.919 6.742 1.00 96.81 90 ILE A N 1
ATOM 674 C CA . ILE A 1 90 ? -3.693 -3.368 7.961 1.00 96.81 90 ILE A CA 1
ATOM 675 C C . ILE A 1 90 ? -4.383 -2.052 7.617 1.00 96.81 90 ILE A C 1
ATOM 677 O O . ILE A 1 90 ? -3.742 -1.107 7.154 1.00 96.81 90 ILE A O 1
ATOM 681 N N . ALA A 1 91 ? -5.686 -1.984 7.866 1.00 96.62 91 ALA A N 1
ATOM 682 C CA . ALA A 1 91 ? -6.500 -0.808 7.617 1.00 96.62 91 ALA A CA 1
ATOM 683 C C . ALA A 1 91 ? -6.717 0.030 8.886 1.00 96.62 91 ALA A C 1
ATOM 685 O O . ALA A 1 91 ? -7.018 -0.503 9.955 1.00 96.62 91 ALA A O 1
ATOM 686 N N . VAL A 1 92 ? -6.612 1.352 8.757 1.00 95.88 92 VAL A N 1
ATOM 687 C CA . VAL A 1 92 ? -6.895 2.330 9.817 1.00 95.88 92 VAL A CA 1
ATOM 688 C C . VAL A 1 92 ? -7.852 3.373 9.253 1.00 95.88 92 VAL A C 1
ATOM 690 O O . VAL A 1 92 ? -7.488 4.134 8.362 1.00 95.88 92 VAL A O 1
ATOM 693 N N . MET A 1 93 ? -9.084 3.405 9.750 1.00 95.94 93 MET A N 1
ATOM 694 C CA . MET A 1 93 ? -10.162 4.221 9.196 1.00 95.94 93 MET A CA 1
ATOM 695 C C . MET A 1 93 ? -10.672 5.202 10.237 1.00 95.94 93 MET A C 1
ATOM 697 O O . MET A 1 93 ? -10.896 4.841 11.380 1.00 95.94 93 MET A O 1
ATOM 701 N N . GLY A 1 94 ? -10.872 6.460 9.850 1.00 94.69 94 GLY A N 1
ATOM 702 C CA . GLY A 1 94 ? -11.226 7.511 10.808 1.00 94.69 94 GLY A CA 1
ATOM 703 C C . GLY A 1 94 ? -12.691 7.508 11.254 1.00 94.69 94 GLY A C 1
ATOM 704 O O . GLY A 1 94 ? -13.034 8.184 12.223 1.00 94.69 94 GLY A O 1
ATOM 705 N N . CYS A 1 95 ? -13.577 6.819 10.527 1.00 94.25 95 CYS A N 1
ATOM 706 C CA . CYS A 1 95 ? -15.004 6.786 10.832 1.00 94.25 95 CYS A CA 1
ATOM 707 C C . CYS A 1 95 ? -15.671 5.489 10.359 1.00 94.25 95 CYS A C 1
ATOM 709 O O . CYS A 1 95 ? -15.270 4.886 9.363 1.00 94.25 95 CYS A O 1
ATOM 711 N N . VAL A 1 96 ? -16.773 5.126 11.017 1.00 93.56 96 VAL A N 1
ATOM 712 C CA . VAL A 1 96 ? -17.565 3.921 10.716 1.00 93.56 96 VAL A CA 1
ATOM 713 C C . VAL A 1 96 ? -18.330 3.983 9.387 1.00 93.56 96 VAL A C 1
ATOM 715 O O . VAL A 1 96 ? -18.857 2.974 8.941 1.00 93.56 96 VAL A O 1
ATOM 718 N N . VAL A 1 97 ? -18.422 5.155 8.748 1.00 91.69 97 VAL A N 1
ATOM 719 C CA . VAL A 1 97 ? -19.282 5.344 7.565 1.00 91.69 97 VAL A CA 1
ATOM 720 C C . VAL A 1 97 ? -18.729 4.595 6.355 1.00 91.69 97 VAL A C 1
ATOM 722 O O . VAL A 1 97 ? -19.377 3.683 5.856 1.00 91.69 97 VAL A O 1
ATOM 725 N N . ASN A 1 98 ? -17.522 4.955 5.913 1.00 85.62 98 ASN A N 1
ATOM 726 C CA . ASN A 1 98 ? -16.847 4.240 4.829 1.00 85.62 98 ASN A CA 1
ATOM 727 C C . ASN A 1 98 ? -15.865 3.191 5.356 1.00 85.62 98 ASN A C 1
ATOM 729 O O . ASN A 1 98 ? -15.490 2.292 4.609 1.00 85.62 98 ASN A O 1
ATOM 733 N N . GLY A 1 99 ? -15.467 3.285 6.632 1.00 91.00 99 GLY A N 1
ATOM 734 C CA . GLY A 1 99 ? -14.401 2.470 7.208 1.00 91.00 99 GLY A CA 1
ATOM 735 C C . GLY A 1 99 ? -14.563 0.968 6.965 1.00 91.00 99 GLY A C 1
ATOM 736 O O . GLY A 1 99 ? -13.648 0.382 6.396 1.00 91.00 99 GLY A O 1
ATOM 737 N N . PRO A 1 100 ? -15.71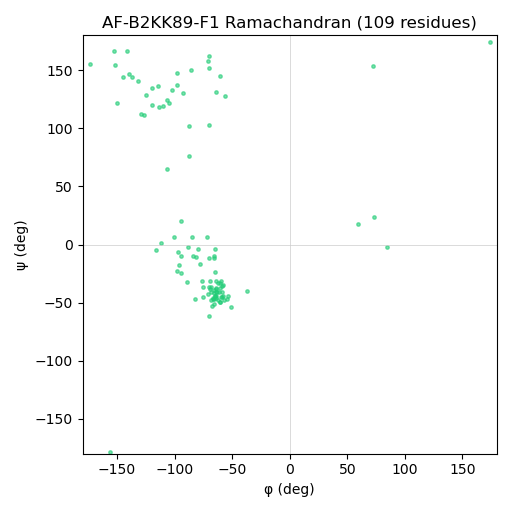3 0.345 7.302 1.00 92.81 100 PRO A N 1
ATOM 738 C CA . PRO A 1 100 ? -15.939 -1.085 7.084 1.00 92.81 100 PRO A CA 1
ATOM 739 C C . PRO A 1 100 ? -15.821 -1.524 5.619 1.00 92.81 100 PRO A C 1
ATOM 741 O O . PRO A 1 100 ? -15.329 -2.614 5.349 1.00 92.81 100 PRO A O 1
ATOM 744 N N . GLY A 1 101 ? -16.255 -0.683 4.674 1.00 92.69 101 GLY A N 1
ATOM 745 C CA . GLY A 1 101 ? -16.157 -0.977 3.242 1.00 92.69 101 GLY A CA 1
ATOM 746 C C . GLY A 1 101 ? -14.735 -0.807 2.708 1.00 92.69 101 GLY A C 1
ATOM 747 O O . GLY A 1 101 ? -14.232 -1.683 2.013 1.00 92.69 101 GLY A O 1
ATOM 748 N N . GLU A 1 102 ? -14.063 0.285 3.082 1.00 90.81 102 GLU A N 1
ATOM 749 C CA . GLU A 1 102 ? -12.680 0.581 2.677 1.00 90.81 102 GLU A CA 1
ATOM 750 C C . GLU A 1 102 ? -11.671 -0.444 3.228 1.00 90.81 102 GLU A C 1
ATOM 752 O O . GLU A 1 102 ? -10.604 -0.628 2.646 1.00 90.81 102 GLU A O 1
ATOM 757 N N . MET A 1 103 ? -12.005 -1.142 4.321 1.00 94.19 103 MET A N 1
ATOM 758 C CA . MET A 1 103 ? -11.163 -2.188 4.917 1.00 94.19 103 MET A CA 1
ATOM 759 C C . MET A 1 103 ? -11.574 -3.626 4.583 1.00 94.19 103 MET A C 1
ATOM 761 O O . MET A 1 103 ? -10.991 -4.548 5.145 1.00 94.19 103 MET A O 1
ATOM 765 N N . ALA A 1 104 ? -12.551 -3.843 3.699 1.00 93.31 104 ALA A N 1
ATOM 766 C CA . ALA A 1 104 ? -13.069 -5.185 3.407 1.00 93.31 104 ALA A CA 1
ATOM 767 C C . ALA A 1 104 ? -11.996 -6.151 2.864 1.00 93.31 104 ALA A C 1
ATOM 769 O O . ALA A 1 104 ? -12.044 -7.348 3.135 1.00 93.31 104 ALA A O 1
ATOM 770 N N . ASP A 1 105 ? -11.012 -5.612 2.141 1.00 91.12 105 ASP A N 1
ATOM 771 C CA . ASP A 1 105 ? -9.874 -6.354 1.590 1.00 91.12 105 ASP A CA 1
ATOM 772 C C . ASP A 1 105 ? -8.679 -6.450 2.561 1.00 91.12 105 ASP A C 1
ATOM 774 O O . ASP A 1 105 ? -7.657 -7.036 2.204 1.00 91.12 105 ASP A O 1
ATOM 778 N N . ALA A 1 106 ? -8.745 -5.847 3.752 1.00 95.25 106 ALA A N 1
ATOM 779 C CA . ALA A 1 106 ? -7.645 -5.865 4.714 1.00 95.25 106 ALA A CA 1
ATOM 780 C C . ALA A 1 106 ? -7.688 -7.117 5.599 1.00 95.25 106 ALA A C 1
ATOM 782 O O . ALA A 1 106 ? -8.753 -7.637 5.923 1.00 95.25 106 ALA A O 1
ATOM 783 N N . ASP A 1 107 ? -6.519 -7.574 6.046 1.00 96.19 107 ASP A N 1
ATOM 784 C CA . ASP A 1 107 ? -6.420 -8.725 6.948 1.00 96.19 107 ASP A CA 1
ATOM 785 C C . ASP A 1 107 ? -6.804 -8.327 8.387 1.00 96.19 107 ASP A C 1
ATOM 787 O O . ASP A 1 107 ? -7.374 -9.122 9.134 1.00 96.19 107 ASP A O 1
ATOM 791 N N . PHE A 1 108 ? -6.530 -7.072 8.767 1.00 96.12 108 PHE A N 1
ATOM 792 C CA . PHE A 1 108 ? -6.926 -6.477 10.046 1.00 96.12 108 PHE A CA 1
ATOM 793 C C . PHE A 1 108 ? -7.392 -5.030 9.860 1.00 96.12 108 PHE A C 1
ATOM 795 O O . PHE A 1 108 ? -6.844 -4.303 9.031 1.00 96.12 108 PHE A O 1
ATOM 802 N N . GLY A 1 109 ? -8.355 -4.587 10.674 1.00 94.69 109 GLY A N 1
ATOM 803 C CA . GLY A 1 109 ? -8.919 -3.238 10.605 1.00 94.69 109 GLY A CA 1
ATOM 804 C C . GLY A 1 109 ? -9.113 -2.578 11.971 1.00 94.69 109 GLY A C 1
ATOM 805 O O . GLY A 1 109 ? -9.468 -3.240 12.947 1.00 94.69 109 GLY A O 1
ATOM 806 N N . TYR A 1 110 ? -8.890 -1.265 12.026 1.00 94.31 110 TYR A N 1
ATOM 807 C CA . TYR A 1 110 ? -9.230 -0.378 13.142 1.00 94.31 110 TYR A CA 1
ATOM 808 C C . TYR A 1 110 ? -10.102 0.772 12.623 1.00 94.31 110 TYR A C 1
ATOM 810 O O . TYR A 1 110 ? -9.732 1.408 11.634 1.00 94.31 110 TYR A O 1
ATOM 818 N N . VAL A 1 111 ? -11.252 1.018 13.257 1.00 92.56 111 VAL A N 1
ATOM 819 C CA . VAL A 1 111 ? -12.237 2.048 12.880 1.00 92.56 111 VAL A CA 1
ATOM 820 C C . VAL A 1 111 ? -12.859 2.705 14.102 1.00 92.56 111 VAL A C 1
ATOM 822 O O . VAL A 1 111 ? -13.030 1.989 15.115 1.00 92.56 111 VAL A O 1
#

Radius of gyration: 16.08 Å; Cα contacts (8 Å, |Δi|>4): 131; chains: 1; bounding box: 42×26×35 Å

pLDDT: mean 91.85, std 7.22, range [43.66, 97.12]

Mean predicted aligned error: 4.27 Å

Sequence (111 aa):
AGSDSAVILGASEFGGLFVDGLGDGVFWDDPGLTTEEARDLSLNLMQGSRMRLSKTEFISCPSCGRTLFDIQDTTERIRKKTGHLSGLRIAVMGCVVNGPGEMADADFGYV

Secondary structure (DSSP, 8-state):
--HHHHHHHHHHHHHHHHHTT--S------TTS-HHHHHHHHHHHHHHTTS---S-EEEE----TT--S-HHHHHHHHHHHHTT-TT-EEEE-S-TTTHHHHTTT-SEEE-

InterPro domains:
  IPR004588 4-hydroxy-3-methylbut-2-en-1-yl diphosphate synthase, bacterial-type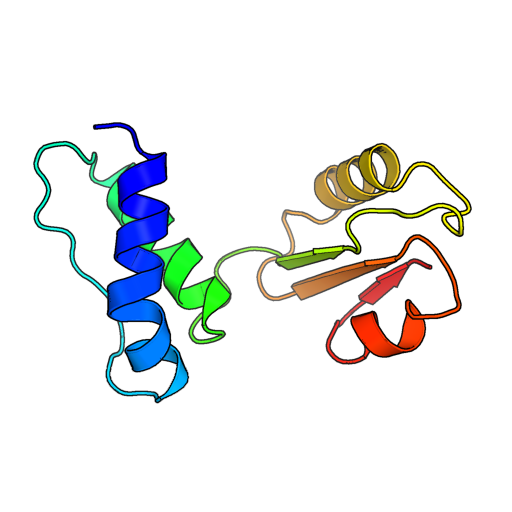 [PTHR30454] (4-111)
  IPR045854 Nitrite and sulphite reductase 4Fe-4S domain-like superfamily [G3DSA:3.30.413.10] (54-111)
  IPR045854 Nitrite and sulphite reductase 4Fe-4S domain-like superfamily [SSF56014] (5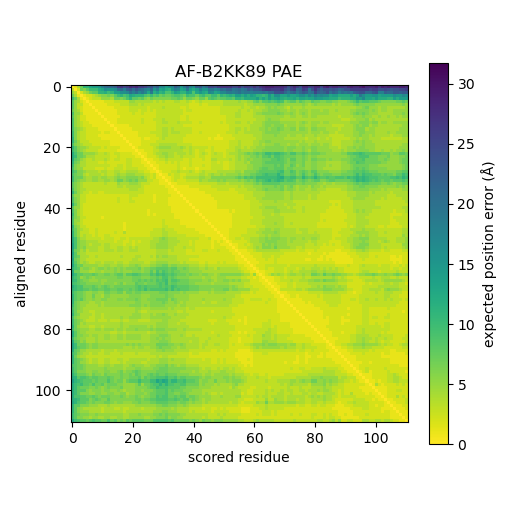7-111)
  IPR058579 IspG, C-terminal domain [PF26540] (57-110)

Organism: NCBI:txid386307

Nearest PDB structures (foldseek):
  4g9p-assembly1_A  TM=7.649E-01  e=1.333E-05  Thermus thermophilus HB27
  3noy-assembly2_D  TM=7.215E-01  e=1.626E-05  Aquifex aeolicus
  4s3a-assembly1_A  TM=7.741E-01  e=5.379E-05  Thermus thermophilus HB8
  2y0f-assembly1_D  TM=5.955E-01  e=5.379E-05  Thermus thermophilus HB27
  2y0f-assembly2_B  TM=5.070E-01  e=7.179E-04  Thermus thermophilus HB27